Protein AF-A0A0D2PGG8-F1 (afdb_monomer)

Solvent-accessible surface area (backbone atoms only — not comparable to full-atom values): 5293 Å² total; per-residue (Å²): 143,69,63,70,64,54,54,52,51,56,53,47,53,54,51,52,50,52,52,52,49,59,52,43,66,51,53,50,21,53,46,41,22,57,51,31,18,69,74,74,45,81,64,37,60,67,63,11,49,52,49,13,54,52,46,43,52,51,50,54,53,51,47,52,55,51,50,58,52,52,54,63,74,66,60,65,90,70,73,80,76,71,77,77,73,75,87,79,75,93,127

Mean predicted aligned error: 12.14 Å

Sequence (91 aa):
MSTANVDAAAAGGVLATLITFSVSLGVIPIGAYFLSLHYLWAENSTYAAITAVVAANIILVCYIVVSLREDRRGRKPQPPEKARPESKKDK

pLDDT: mean 76.38, std 17.21, range [44.38, 95.81]

Radius of gyration: 21.0 Å; Cα contacts (8 Å, |Δi|>4): 41; chains: 1; bounding box: 36×52×57 Å

Secondary structure (DSSP, 8-state):
--SHHHHHHHHHHHHHHHHHHHHHHHHHHHHHHHHHHHHTSTT-HHHHHHHHHHHHHHHHHHHHHHHHHHHHHH-S-PPP-----------

Foldseek 3Di:
DPPVVVVVVLVVVVVVLVVVLVVCLPPVLVVQLVCCCVPPPVNPNVVSNVRSVVRNVVSVVVSVVVVVVSVVVSDPPDDPPPPPPPDPDDD

Organism: Hypholoma sublateritium (strain FD-334 SS-4) (NCBI:txid945553)

InterPro domains:
  IPR019013 Vacuolar ATPase assembly integral membrane protein Vma21 [PF09446] (14-66)
  IPR019013 Vacuolar ATPase assembly integral membrane protein Vma21 [PTHR31792] (13-82)

Structure (mmCIF, N/CA/C/O backbone):
data_AF-A0A0D2PGG8-F1
#
_entry.id   AF-A0A0D2PGG8-F1
#
loop_
_atom_site.group_PDB
_atom_site.id
_atom_site.type_symbol
_atom_site.label_atom_id
_atom_site.label_alt_id
_atom_site.label_comp_id
_atom_site.label_asym_id
_atom_site.label_entity_id
_atom_site.label_seq_id
_atom_site.pdbx_PDB_ins_code
_atom_site.Cartn_x
_atom_site.Cartn_y
_atom_site.Cartn_z
_atom_site.occupancy
_atom_site.B_iso_or_equiv
_atom_site.auth_seq_id
_atom_site.auth_comp_id
_atom_site.auth_asym_id
_atom_site.auth_atom_id
_atom_site.pdbx_PDB_model_num
ATOM 1 N N . MET A 1 1 ? -12.976 -0.203 37.976 1.00 49.78 1 MET A N 1
ATOM 2 C CA . MET A 1 1 ? -11.603 0.052 37.480 1.00 49.78 1 MET A CA 1
ATOM 3 C C . MET A 1 1 ? -11.309 -0.694 36.162 1.00 49.78 1 MET A C 1
ATOM 5 O O . MET A 1 1 ? -10.199 -1.158 35.970 1.00 49.78 1 MET A O 1
ATOM 9 N N . SER A 1 2 ? -12.280 -0.825 35.240 1.00 51.84 2 SER A N 1
ATOM 10 C CA . SER A 1 2 ? -12.164 -1.7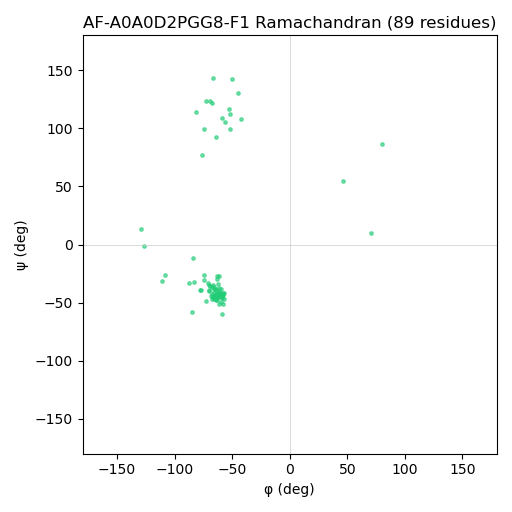17 34.059 1.00 51.84 2 SER A CA 1
ATOM 11 C C . SER A 1 2 ? -12.434 -1.023 32.710 1.00 51.84 2 SER A C 1
ATOM 13 O O . SER A 1 2 ? -12.320 -1.641 31.662 1.00 51.84 2 SER A O 1
ATOM 15 N N . THR A 1 3 ? -12.763 0.272 32.709 1.00 55.09 3 THR A N 1
ATOM 16 C CA . THR A 1 3 ? -13.079 1.026 31.482 1.00 55.09 3 THR A CA 1
ATOM 17 C C . THR A 1 3 ? -11.833 1.545 30.757 1.00 55.09 3 THR A C 1
ATOM 19 O O . THR A 1 3 ? -11.808 1.524 29.535 1.00 55.09 3 THR A O 1
ATOM 22 N N . ALA A 1 4 ? -10.759 1.894 31.477 1.00 54.38 4 ALA A N 1
ATOM 23 C CA . ALA A 1 4 ? -9.530 2.435 30.879 1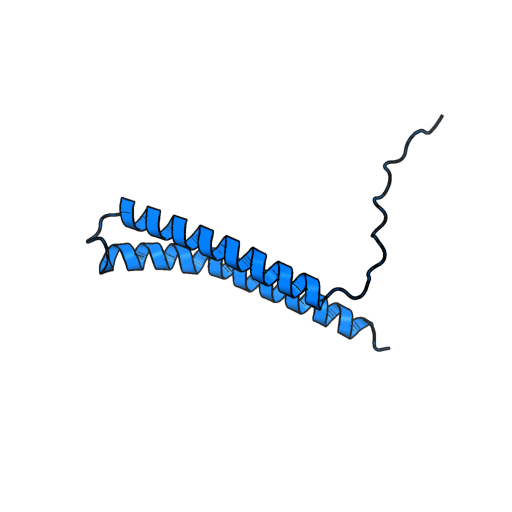.00 54.38 4 ALA A CA 1
ATOM 24 C C . ALA A 1 4 ? -8.821 1.464 29.908 1.00 54.38 4 ALA A C 1
ATOM 26 O O . ALA A 1 4 ? -8.273 1.890 28.894 1.00 54.38 4 ALA A O 1
ATOM 27 N N . ASN A 1 5 ? -8.868 0.154 30.176 1.00 57.59 5 ASN A N 1
ATOM 28 C CA . ASN A 1 5 ? -8.218 -0.850 29.323 1.00 57.59 5 ASN A CA 1
ATOM 29 C C . ASN A 1 5 ? -8.971 -1.091 28.006 1.00 57.59 5 ASN A C 1
ATOM 31 O O . ASN A 1 5 ? -8.365 -1.495 27.018 1.00 57.59 5 ASN A O 1
ATOM 35 N N . VAL A 1 6 ? -10.285 -0.847 27.982 1.00 57.47 6 VAL A N 1
ATOM 36 C CA . VAL A 1 6 ? -11.122 -1.065 26.792 1.00 57.47 6 VAL A CA 1
ATOM 37 C C . VAL A 1 6 ? -10.923 0.067 25.782 1.00 57.47 6 VAL A C 1
ATOM 39 O O . VAL A 1 6 ? -10.805 -0.208 24.591 1.00 57.47 6 VAL A O 1
ATOM 42 N N . ASP A 1 7 ? -10.800 1.313 26.249 1.00 57.59 7 ASP A N 1
ATOM 43 C CA . ASP A 1 7 ? -10.462 2.465 25.400 1.00 57.59 7 ASP A CA 1
ATOM 44 C C . ASP A 1 7 ? -9.044 2.360 24.821 1.00 57.59 7 ASP A C 1
ATOM 46 O O . ASP A 1 7 ? -8.844 2.599 23.632 1.00 57.59 7 ASP A O 1
ATOM 50 N N . ALA A 1 8 ? -8.066 1.912 25.618 1.00 59.38 8 ALA A N 1
ATOM 51 C CA . ALA A 1 8 ? -6.706 1.670 25.135 1.00 59.38 8 ALA A CA 1
ATOM 52 C C . ALA A 1 8 ? -6.648 0.552 24.076 1.00 59.38 8 ALA A C 1
ATOM 54 O O . ALA A 1 8 ? -5.917 0.670 23.093 1.00 59.38 8 ALA A O 1
ATOM 55 N N . ALA A 1 9 ? -7.444 -0.510 24.235 1.00 56.50 9 ALA A N 1
ATOM 56 C CA . ALA A 1 9 ? -7.532 -1.596 23.260 1.00 56.50 9 ALA A CA 1
ATOM 57 C C . ALA A 1 9 ? -8.228 -1.163 21.955 1.00 56.50 9 ALA A C 1
ATOM 59 O O . ALA A 1 9 ? -7.771 -1.522 20.871 1.00 56.50 9 ALA A O 1
ATOM 60 N N . ALA A 1 10 ? -9.295 -0.362 22.045 1.00 61.00 10 ALA A N 1
ATOM 61 C CA . ALA A 1 10 ? -9.991 0.186 20.880 1.00 61.00 10 ALA A CA 1
ATOM 62 C C . ALA A 1 10 ? -9.124 1.202 20.111 1.00 61.00 10 ALA A C 1
ATOM 64 O O . ALA A 1 10 ? -9.042 1.140 18.886 1.00 61.00 10 ALA A O 1
ATOM 65 N N . ALA A 1 11 ? -8.419 2.089 20.821 1.00 65.00 11 ALA A N 1
ATOM 66 C CA . ALA A 1 11 ? -7.455 3.013 20.222 1.00 65.00 11 ALA A CA 1
ATOM 67 C C . ALA A 1 11 ? -6.236 2.277 19.631 1.00 65.00 11 ALA A C 1
ATOM 69 O O . ALA A 1 11 ? -5.714 2.673 18.588 1.00 65.00 11 ALA A O 1
ATOM 70 N N . GLY A 1 12 ? -5.810 1.180 20.265 1.00 74.50 12 GLY A N 1
ATOM 71 C CA . GLY A 1 12 ? -4.703 0.346 19.802 1.00 74.50 12 GLY A CA 1
ATOM 72 C C . GLY A 1 12 ? -4.967 -0.330 18.454 1.00 74.50 12 GLY A C 1
ATOM 73 O O . GLY A 1 12 ? -4.065 -0.368 17.619 1.00 74.50 12 GLY A O 1
ATOM 74 N N . GLY A 1 13 ? -6.194 -0.809 18.208 1.00 80.38 13 GLY A N 1
ATOM 75 C CA . GLY A 1 13 ? -6.578 -1.432 16.930 1.00 80.38 13 GLY A CA 1
ATOM 76 C C . GLY A 1 13 ? -6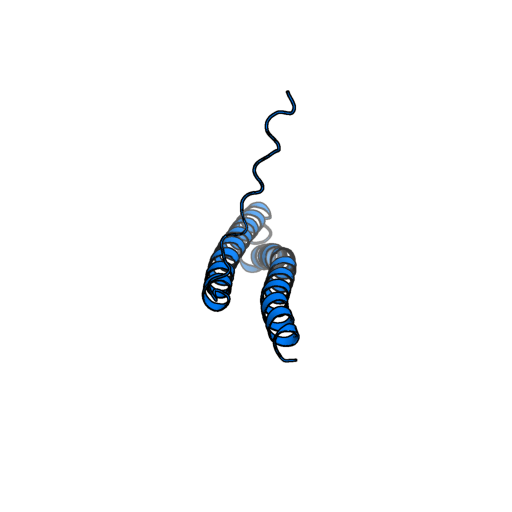.510 -0.464 15.743 1.00 80.38 13 GLY A C 1
ATOM 77 O O . GLY A 1 13 ? -5.857 -0.743 14.731 1.00 80.38 13 GLY A O 1
ATOM 78 N N . VAL A 1 14 ? -7.077 0.736 15.915 1.00 83.38 14 VAL A N 1
ATOM 79 C CA . VAL A 1 14 ? -7.044 1.790 14.889 1.00 83.38 14 VAL A CA 1
ATOM 80 C C . VAL A 1 14 ? -5.609 2.240 14.621 1.00 83.38 14 VAL A C 1
ATOM 82 O O . VAL A 1 14 ? -5.200 2.334 13.464 1.00 83.38 14 VAL A O 1
ATOM 85 N N . LEU A 1 15 ? -4.811 2.466 15.670 1.00 86.12 15 LEU A N 1
ATOM 86 C CA . LEU A 1 15 ? -3.411 2.869 15.523 1.00 86.12 15 LEU A CA 1
ATOM 87 C C . LEU A 1 15 ? -2.584 1.803 14.789 1.00 86.12 15 LEU A C 1
ATOM 89 O O . LEU A 1 15 ? -1.822 2.137 13.882 1.00 86.12 15 LEU A O 1
ATOM 93 N N . ALA A 1 16 ? -2.761 0.523 15.130 1.00 85.56 16 ALA A N 1
ATOM 94 C CA . ALA A 1 16 ? -2.092 -0.579 14.443 1.00 85.56 16 ALA A CA 1
ATOM 95 C C . ALA A 1 16 ? -2.479 -0.643 12.956 1.00 85.56 16 ALA A C 1
ATOM 97 O O . ALA A 1 16 ? -1.613 -0.838 12.098 1.00 85.56 16 ALA A O 1
ATOM 98 N N . THR A 1 17 ? -3.757 -0.413 12.643 1.00 85.69 17 THR A N 1
ATOM 99 C CA . THR A 1 17 ? -4.264 -0.331 11.267 1.00 85.69 17 THR A CA 1
ATOM 100 C C . THR A 1 17 ? -3.599 0.820 10.513 1.00 85.69 17 THR A C 1
ATOM 102 O O . THR A 1 17 ? -3.016 0.599 9.453 1.00 85.69 17 THR A O 1
ATOM 105 N N . LEU A 1 18 ? -3.587 2.029 11.081 1.00 89.69 18 LEU A N 1
ATOM 106 C CA . LEU A 1 18 ? -2.960 3.204 10.469 1.00 89.69 18 LEU A CA 1
ATOM 107 C C . LEU A 1 18 ? -1.466 2.994 10.192 1.00 89.69 18 LEU A C 1
ATOM 109 O O . LEU A 1 18 ? -1.005 3.287 9.091 1.00 89.69 18 LEU A O 1
ATOM 113 N N . ILE A 1 19 ? -0.718 2.442 11.152 1.00 91.44 19 ILE A N 1
ATOM 114 C CA . ILE A 1 19 ? 0.713 2.149 10.979 1.00 91.44 19 ILE A CA 1
ATOM 115 C C . ILE A 1 19 ? 0.918 1.116 9.865 1.00 91.44 19 ILE A C 1
ATOM 117 O O . ILE A 1 19 ? 1.733 1.329 8.967 1.00 91.44 19 ILE A O 1
ATOM 121 N N . THR A 1 20 ? 0.148 0.024 9.879 1.00 91.06 20 THR A N 1
ATOM 122 C CA . THR A 1 20 ? 0.235 -1.035 8.861 1.00 91.06 20 THR A CA 1
ATOM 123 C C . THR A 1 20 ? -0.034 -0.484 7.463 1.00 91.06 20 THR A C 1
ATOM 125 O O . THR A 1 20 ? 0.712 -0.776 6.525 1.00 91.06 20 THR A O 1
ATOM 128 N N . PHE A 1 21 ? -1.059 0.357 7.311 1.00 91.88 21 PHE A N 1
ATOM 129 C CA . PHE A 1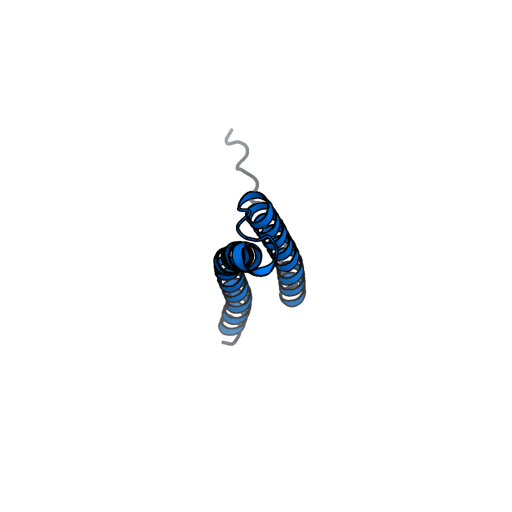 21 ? -1.378 0.980 6.030 1.00 91.88 21 PHE A CA 1
ATOM 130 C C . PHE A 1 21 ? -0.345 2.018 5.605 1.00 91.88 21 PHE A C 1
ATOM 132 O O . PHE A 1 21 ? 0.022 2.043 4.434 1.00 91.88 21 PHE A O 1
ATOM 139 N N . SER A 1 22 ? 0.179 2.814 6.539 1.00 92.75 22 SER A N 1
ATOM 140 C CA . SER A 1 22 ? 1.238 3.782 6.252 1.00 92.75 22 SER A CA 1
ATOM 141 C C . SER A 1 22 ? 2.489 3.102 5.698 1.00 92.75 22 SER A C 1
ATOM 143 O O . SER A 1 22 ? 3.056 3.573 4.716 1.00 92.75 22 SER A O 1
ATOM 145 N N . VAL A 1 23 ? 2.907 1.977 6.287 1.00 95.06 23 VAL A N 1
ATOM 146 C CA . VAL A 1 23 ? 4.046 1.196 5.779 1.00 95.06 23 VAL A CA 1
ATOM 147 C C . VAL A 1 23 ? 3.702 0.558 4.433 1.00 95.06 23 VAL A C 1
ATOM 149 O O . VAL A 1 23 ? 4.492 0.632 3.492 1.00 95.06 23 VAL A O 1
ATOM 152 N N . SER A 1 24 ? 2.504 -0.020 4.309 1.00 94.25 24 SER A N 1
ATOM 153 C CA . SER A 1 24 ? 2.051 -0.674 3.075 1.00 94.25 24 SER A CA 1
ATOM 154 C C . SER A 1 24 ? 2.021 0.284 1.884 1.00 94.25 24 SER A C 1
ATOM 156 O O . SER A 1 24 ? 2.416 -0.108 0.790 1.00 94.25 24 SER A O 1
ATOM 158 N N . LEU A 1 25 ? 1.614 1.542 2.092 1.00 92.50 25 LEU A N 1
ATOM 159 C CA . LEU A 1 25 ? 1.550 2.568 1.049 1.00 92.50 25 LEU A CA 1
ATOM 160 C C . LEU A 1 25 ? 2.928 2.904 0.456 1.00 92.50 25 LEU A C 1
ATOM 162 O O . LEU A 1 25 ? 3.013 3.319 -0.694 1.00 92.50 25 LEU A O 1
ATOM 166 N N . GLY A 1 26 ? 4.005 2.715 1.220 1.00 92.25 26 GLY A N 1
ATOM 167 C CA . GLY A 1 26 ? 5.369 2.817 0.708 1.00 92.25 26 GLY A CA 1
ATOM 168 C C . GLY A 1 26 ? 5.825 1.507 0.076 1.00 92.25 26 GLY A C 1
ATOM 169 O O . GLY A 1 26 ? 6.173 1.457 -1.099 1.00 92.25 26 GLY A O 1
ATOM 170 N N . VAL A 1 27 ? 5.800 0.421 0.848 1.00 95.12 27 VAL A N 1
ATOM 171 C CA . VAL A 1 27 ? 6.448 -0.841 0.463 1.00 95.12 27 VAL A CA 1
ATOM 172 C C . VAL A 1 27 ? 5.783 -1.491 -0.748 1.00 95.12 27 VAL A C 1
ATOM 174 O O . VAL A 1 27 ? 6.482 -1.943 -1.652 1.00 95.12 27 VAL A O 1
ATOM 177 N N . ILE A 1 28 ? 4.450 -1.539 -0.800 1.00 94.38 28 ILE A N 1
ATOM 178 C CA . ILE A 1 28 ? 3.746 -2.283 -1.852 1.00 94.38 28 ILE A CA 1
ATOM 179 C C . ILE A 1 28 ? 3.833 -1.579 -3.214 1.00 94.38 28 ILE A C 1
ATOM 181 O O . ILE A 1 28 ? 4.191 -2.259 -4.171 1.00 94.38 28 ILE A O 1
ATOM 185 N N . PRO A 1 29 ? 3.567 -0.265 -3.369 1.00 92.75 29 PRO A N 1
ATOM 186 C CA . PRO A 1 29 ? 3.683 0.395 -4.672 1.00 92.75 29 PRO A CA 1
ATOM 187 C C . PRO A 1 29 ? 5.123 0.429 -5.183 1.00 92.75 29 PRO A C 1
ATOM 189 O O . PRO A 1 29 ? 5.356 0.201 -6.368 1.00 92.75 29 PRO A O 1
ATOM 192 N N . ILE A 1 30 ? 6.094 0.641 -4.288 1.00 93.62 30 ILE A N 1
ATOM 193 C CA . ILE A 1 30 ? 7.520 0.590 -4.633 1.00 93.62 30 ILE A CA 1
ATOM 194 C C . ILE A 1 30 ? 7.904 -0.832 -5.063 1.00 93.62 30 ILE A C 1
ATOM 196 O O . ILE A 1 30 ? 8.530 -1.018 -6.104 1.00 93.62 30 ILE A O 1
ATOM 200 N N . GLY A 1 31 ? 7.479 -1.851 -4.314 1.00 91.19 31 GLY A N 1
ATOM 201 C CA . GLY A 1 31 ? 7.691 -3.250 -4.679 1.00 91.19 31 GLY A CA 1
ATOM 202 C C . GLY A 1 31 ? 7.045 -3.605 -6.020 1.00 91.19 31 GLY A C 1
ATOM 203 O O . GLY A 1 31 ? 7.692 -4.208 -6.869 1.00 91.19 31 GLY A O 1
ATOM 204 N N . ALA A 1 32 ? 5.804 -3.172 -6.252 1.00 89.88 32 ALA A N 1
ATOM 205 C CA . ALA A 1 32 ? 5.087 -3.375 -7.509 1.00 89.88 32 ALA A CA 1
ATOM 206 C C . ALA A 1 32 ? 5.798 -2.705 -8.694 1.00 89.88 32 ALA A C 1
ATOM 208 O O . ALA A 1 32 ? 5.858 -3.294 -9.775 1.00 89.88 32 ALA A O 1
ATOM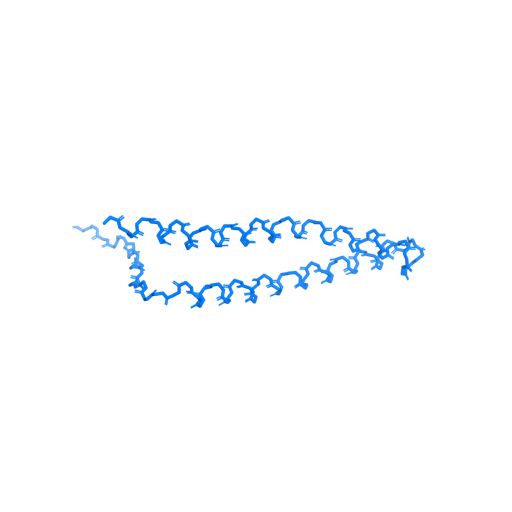 209 N N . TYR A 1 33 ? 6.388 -1.521 -8.496 1.00 88.31 33 TYR A N 1
ATOM 210 C CA . TYR A 1 33 ? 7.215 -0.862 -9.505 1.00 88.31 33 TYR A CA 1
ATOM 211 C C . TYR A 1 33 ? 8.406 -1.739 -9.903 1.00 88.31 33 TYR A C 1
ATOM 213 O O . TYR A 1 33 ? 8.508 -2.144 -11.057 1.00 88.31 33 TYR A O 1
ATOM 221 N N . PHE A 1 34 ? 9.277 -2.090 -8.953 1.00 86.88 34 PHE A N 1
ATOM 222 C CA . PHE A 1 34 ? 10.502 -2.833 -9.264 1.00 86.88 34 PHE A CA 1
ATOM 223 C C . PHE A 1 34 ? 10.227 -4.261 -9.748 1.00 86.88 34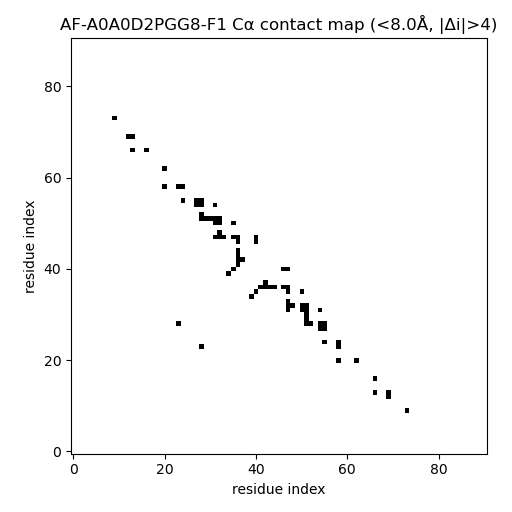 PHE A C 1
ATOM 225 O O . PHE A 1 34 ? 10.895 -4.741 -10.663 1.00 86.88 34 PHE A O 1
ATOM 232 N N . LEU A 1 35 ? 9.211 -4.924 -9.189 1.00 86.75 35 LEU A N 1
ATOM 233 C CA . LEU A 1 35 ? 8.820 -6.267 -9.606 1.00 86.75 35 LEU A CA 1
ATOM 234 C C . LEU A 1 35 ? 8.269 -6.270 -11.037 1.00 86.75 35 LEU A C 1
ATOM 236 O O . LEU A 1 35 ? 8.656 -7.110 -11.848 1.00 86.75 35 LEU A O 1
ATOM 240 N N . SER A 1 36 ? 7.393 -5.315 -11.371 1.00 81.25 36 SER A N 1
ATOM 241 C CA . SER A 1 36 ? 6.836 -5.216 -12.724 1.00 81.25 36 SER A CA 1
ATOM 242 C C . SER A 1 36 ? 7.879 -4.767 -13.751 1.00 81.25 36 SER A C 1
ATOM 244 O O . SER A 1 36 ? 7.878 -5.280 -14.871 1.00 81.25 36 SER A O 1
ATOM 246 N N . LEU A 1 37 ? 8.810 -3.891 -13.364 1.00 81.81 37 LEU A N 1
ATOM 247 C CA . LEU A 1 37 ? 9.914 -3.443 -14.210 1.00 81.81 37 LEU A CA 1
ATOM 248 C C . LEU A 1 37 ? 10.777 -4.617 -14.690 1.00 81.81 37 LEU A C 1
ATOM 250 O O . LEU A 1 37 ? 11.124 -4.677 -15.869 1.00 81.81 37 LEU A O 1
ATOM 254 N N . HIS A 1 38 ? 11.087 -5.558 -13.793 1.00 73.88 38 HIS A N 1
ATOM 255 C CA . HIS A 1 38 ? 11.985 -6.670 -14.098 1.00 73.88 38 HIS A CA 1
ATOM 256 C C . HIS A 1 38 ? 11.273 -7.886 -14.713 1.00 73.88 38 HIS A C 1
ATOM 258 O O . HIS A 1 38 ? 11.859 -8.571 -15.545 1.00 73.88 38 HIS A O 1
ATOM 264 N N . TYR A 1 39 ? 10.018 -8.161 -14.332 1.00 70.50 39 TYR A N 1
ATOM 265 C CA . TYR A 1 39 ? 9.349 -9.421 -14.688 1.00 70.50 39 TYR A CA 1
ATOM 266 C C . TYR A 1 39 ? 8.239 -9.290 -15.740 1.00 70.50 39 TYR A C 1
ATOM 268 O O . TYR A 1 39 ? 7.939 -10.261 -16.429 1.00 70.50 39 TYR A O 1
ATOM 276 N N . LEU A 1 40 ? 7.602 -8.1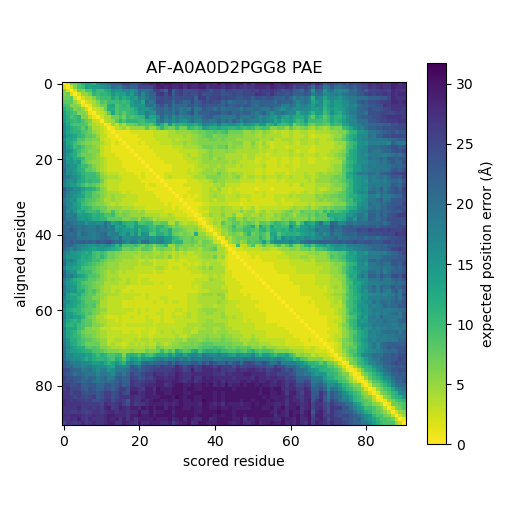19 -15.860 1.00 72.12 40 LEU A N 1
ATOM 277 C CA . LEU A 1 40 ? 6.397 -7.949 -16.686 1.00 72.12 40 LEU A CA 1
ATOM 278 C C . LEU A 1 40 ? 6.626 -7.097 -17.938 1.00 72.12 40 LEU A C 1
ATOM 280 O O . LEU A 1 40 ? 5.977 -7.336 -18.951 1.00 72.12 40 LEU A O 1
ATOM 284 N N . TRP A 1 41 ? 7.533 -6.117 -17.881 1.00 75.38 41 TRP A N 1
ATOM 285 C CA . TRP A 1 41 ? 7.609 -5.069 -18.909 1.00 75.38 41 TRP A CA 1
ATOM 286 C C . TRP A 1 41 ? 9.008 -4.841 -19.500 1.00 75.38 41 TRP A C 1
ATOM 288 O O . TRP A 1 41 ? 9.203 -3.832 -20.175 1.00 75.38 41 TRP A O 1
ATOM 298 N N . ALA A 1 42 ? 9.960 -5.758 -19.267 1.00 68.00 42 ALA A N 1
ATOM 299 C CA . ALA A 1 42 ? 11.315 -5.732 -19.839 1.00 68.00 42 ALA A CA 1
ATOM 300 C C . ALA A 1 42 ? 11.986 -4.342 -19.754 1.00 68.00 42 ALA A C 1
ATOM 302 O O . ALA A 1 42 ? 12.394 -3.772 -20.762 1.00 68.00 42 ALA A O 1
ATOM 303 N N . GLU A 1 43 ? 12.047 -3.783 -18.541 1.00 72.44 43 GLU A N 1
ATOM 304 C CA . GLU A 1 43 ? 12.636 -2.470 -18.223 1.00 72.44 43 GLU A CA 1
ATOM 305 C C . GLU A 1 43 ? 11.880 -1.225 -18.721 1.00 72.44 43 GLU A C 1
ATOM 307 O O . GLU A 1 43 ? 12.366 -0.101 -18.571 1.00 72.44 43 GLU A O 1
ATOM 312 N N . ASN A 1 44 ? 10.649 -1.357 -19.226 1.00 81.75 44 ASN A N 1
ATOM 313 C CA . ASN A 1 44 ? 9.843 -0.176 -19.533 1.00 81.75 44 ASN A CA 1
ATOM 314 C C . ASN A 1 44 ? 9.288 0.484 -18.254 1.00 81.75 44 ASN A C 1
ATOM 316 O O . ASN A 1 44 ? 8.260 0.081 -17.698 1.00 81.75 44 ASN A O 1
ATOM 320 N N . SER A 1 45 ? 9.965 1.547 -17.814 1.00 84.06 45 SER A N 1
ATOM 321 C CA . SER A 1 45 ? 9.638 2.295 -16.595 1.00 84.06 45 SER A CA 1
ATOM 322 C C . SER A 1 45 ? 8.255 2.947 -16.613 1.00 84.06 45 SER A C 1
ATOM 324 O O . SER A 1 45 ? 7.647 3.103 -15.555 1.00 84.06 45 SER A O 1
ATOM 326 N N . THR A 1 46 ? 7.710 3.284 -17.787 1.00 88.19 46 THR A N 1
ATOM 327 C CA . THR A 1 46 ? 6.379 3.896 -17.891 1.00 88.19 46 THR A CA 1
ATOM 328 C C . THR A 1 46 ? 5.286 2.910 -17.486 1.00 88.19 46 THR A C 1
ATOM 330 O O . THR A 1 46 ? 4.434 3.240 -16.662 1.00 88.19 46 THR A O 1
ATOM 333 N N . TYR A 1 47 ? 5.328 1.678 -17.994 1.00 86.94 47 TYR A N 1
ATOM 334 C CA . TYR A 1 47 ? 4.337 0.663 -17.623 1.00 86.94 47 TYR A CA 1
ATOM 335 C C . TYR A 1 47 ? 4.506 0.175 -16.179 1.00 86.94 47 TYR A C 1
ATOM 337 O O . TYR A 1 47 ? 3.513 -0.078 -15.486 1.00 86.94 47 TYR A O 1
ATOM 345 N N . ALA A 1 48 ? 5.746 0.119 -15.686 1.00 87.62 48 ALA A N 1
ATOM 346 C CA . ALA A 1 48 ? 6.015 -0.174 -14.283 1.00 87.62 48 ALA A CA 1
ATOM 347 C C . ALA A 1 48 ? 5.442 0.908 -13.349 1.00 87.62 48 ALA A C 1
ATOM 349 O O . ALA A 1 48 ? 4.807 0.594 -12.340 1.00 87.62 48 ALA A O 1
ATOM 350 N N . ALA A 1 49 ? 5.587 2.187 -13.713 1.00 88.12 49 ALA A N 1
ATOM 351 C CA . ALA A 1 49 ? 5.006 3.303 -12.969 1.00 88.12 49 ALA A CA 1
ATOM 352 C C . ALA A 1 49 ? 3.471 3.242 -12.951 1.00 88.12 49 ALA A C 1
ATOM 354 O O . ALA A 1 49 ? 2.867 3.399 -11.891 1.00 88.12 49 ALA A O 1
ATOM 355 N N . ILE A 1 50 ? 2.833 2.938 -14.087 1.00 91.75 50 ILE A N 1
ATOM 356 C CA . ILE A 1 50 ? 1.373 2.753 -14.155 1.00 91.75 50 ILE A CA 1
ATOM 357 C C . ILE A 1 50 ? 0.933 1.623 -13.214 1.00 91.75 50 ILE A C 1
ATOM 359 O O . ILE A 1 50 ? -0.015 1.789 -12.448 1.00 91.75 50 ILE A O 1
ATOM 363 N N . THR A 1 51 ? 1.656 0.501 -13.207 1.00 88.25 51 THR A N 1
ATOM 364 C CA . THR A 1 51 ? 1.372 -0.637 -12.318 1.00 88.25 51 THR A CA 1
ATOM 365 C C . THR A 1 51 ? 1.475 -0.243 -10.841 1.00 88.25 51 THR A C 1
ATOM 367 O O . THR A 1 51 ? 0.610 -0.603 -10.043 1.00 88.25 51 THR A O 1
ATOM 370 N N . ALA A 1 52 ? 2.483 0.550 -10.473 1.00 92.50 52 ALA A N 1
ATOM 371 C CA . ALA A 1 52 ? 2.653 1.054 -9.112 1.00 92.50 52 ALA A CA 1
ATOM 372 C C . ALA A 1 52 ? 1.511 1.989 -8.682 1.00 92.50 52 ALA A C 1
ATOM 374 O O . ALA A 1 52 ? 0.989 1.862 -7.573 1.00 92.50 52 ALA A O 1
ATOM 375 N N . VAL A 1 53 ? 1.073 2.890 -9.569 1.00 94.50 53 VAL A N 1
ATOM 376 C CA . VAL A 1 53 ? -0.072 3.780 -9.312 1.00 94.50 53 VAL A CA 1
ATOM 377 C C . VAL A 1 53 ? -1.355 2.971 -9.127 1.00 94.50 53 VAL A C 1
ATOM 379 O O . VAL A 1 53 ? -2.123 3.232 -8.200 1.00 94.50 53 VAL A O 1
ATOM 382 N N . VAL A 1 54 ? -1.586 1.954 -9.960 1.00 94.06 54 VAL A N 1
ATOM 383 C CA . VAL A 1 54 ? -2.737 1.053 -9.804 1.00 94.06 54 VAL A CA 1
ATOM 384 C C . VAL A 1 54 ? -2.667 0.314 -8.464 1.00 94.06 54 VAL A C 1
ATOM 386 O O . VAL A 1 54 ? -3.656 0.299 -7.731 1.00 94.06 54 VAL A O 1
ATOM 389 N N . ALA A 1 55 ? -1.500 -0.214 -8.084 1.00 92.88 55 ALA A N 1
ATOM 390 C CA . ALA A 1 55 ? -1.300 -0.869 -6.791 1.00 92.88 55 ALA A CA 1
ATOM 391 C C . ALA A 1 55 ? -1.595 0.070 -5.605 1.00 92.88 55 ALA A C 1
ATOM 393 O O . ALA A 1 55 ? -2.282 -0.328 -4.665 1.00 92.88 55 ALA A O 1
ATOM 394 N N . ALA A 1 56 ? -1.155 1.331 -5.663 1.00 94.38 56 ALA A N 1
ATOM 395 C CA . ALA A 1 56 ? -1.439 2.324 -4.625 1.00 94.38 56 ALA A CA 1
ATOM 396 C C . ALA A 1 56 ? -2.947 2.591 -4.463 1.00 94.38 56 ALA A C 1
ATOM 398 O O . ALA A 1 56 ? -3.452 2.642 -3.340 1.00 94.38 56 ALA A O 1
ATOM 399 N N . ASN A 1 57 ? -3.686 2.692 -5.571 1.00 95.81 57 ASN A N 1
ATOM 400 C CA . ASN A 1 57 ? -5.140 2.871 -5.535 1.00 95.81 57 ASN A CA 1
ATOM 401 C C . ASN A 1 57 ? -5.859 1.647 -4.945 1.00 95.81 57 ASN A C 1
ATOM 403 O O . ASN A 1 57 ? -6.818 1.801 -4.190 1.00 95.81 57 ASN A O 1
ATOM 407 N N . ILE A 1 58 ? -5.373 0.433 -5.219 1.00 94.94 58 ILE A N 1
ATOM 408 C CA . ILE A 1 58 ? -5.903 -0.791 -4.601 1.00 94.94 58 ILE A CA 1
ATOM 409 C C . ILE A 1 58 ? -5.709 -0.753 -3.079 1.00 94.94 58 ILE A C 1
ATOM 411 O O . ILE A 1 58 ? -6.647 -1.042 -2.336 1.00 94.94 58 ILE A O 1
ATOM 415 N N . ILE A 1 59 ? -4.528 -0.349 -2.596 1.00 93.69 59 ILE A N 1
ATOM 416 C CA . ILE A 1 59 ? -4.257 -0.218 -1.153 1.00 93.69 59 ILE A CA 1
ATOM 417 C C . ILE A 1 59 ? -5.187 0.811 -0.515 1.00 93.69 59 ILE A C 1
ATOM 419 O O . ILE A 1 59 ? -5.717 0.553 0.564 1.00 93.69 59 ILE A O 1
ATOM 423 N N . LEU A 1 60 ? -5.417 1.946 -1.180 1.00 92.94 60 LEU A N 1
ATOM 424 C CA . LEU A 1 60 ? -6.333 2.977 -0.697 1.00 92.94 60 LEU A CA 1
ATOM 425 C C . LEU A 1 60 ? -7.752 2.421 -0.510 1.00 92.94 60 LEU A C 1
ATOM 427 O O . LEU A 1 60 ? -8.369 2.633 0.532 1.00 92.94 60 LEU A O 1
ATOM 431 N N . VAL A 1 61 ? -8.259 1.663 -1.485 1.00 95.19 61 VAL A N 1
ATOM 432 C CA . VAL A 1 61 ? -9.574 1.016 -1.375 1.00 95.19 61 VAL A CA 1
ATOM 433 C C . VAL A 1 61 ? -9.584 -0.019 -0.245 1.00 95.19 61 VAL A C 1
ATOM 435 O O . VAL A 1 61 ? -10.512 -0.029 0.565 1.00 95.19 61 VAL A O 1
ATOM 438 N N . CYS A 1 62 ? -8.542 -0.847 -0.130 1.00 93.00 62 CYS A N 1
ATOM 439 C CA . CYS A 1 62 ? -8.393 -1.796 0.976 1.00 93.00 62 CYS A CA 1
ATOM 440 C C . CYS A 1 62 ? -8.395 -1.099 2.344 1.00 93.00 62 CYS A C 1
ATOM 442 O O . CYS A 1 62 ? -9.061 -1.583 3.259 1.00 93.00 62 CYS A O 1
ATOM 444 N N . TYR A 1 63 ? -7.712 0.041 2.478 1.00 91.19 63 TYR A N 1
ATOM 445 C CA . TYR A 1 63 ? -7.717 0.858 3.693 1.00 91.19 63 TYR A CA 1
ATOM 446 C C . TYR A 1 63 ? -9.124 1.295 4.056 1.00 91.19 63 TYR A C 1
ATOM 448 O O . TYR A 1 63 ? -9.572 1.039 5.168 1.00 91.19 63 TYR A O 1
ATOM 456 N N . ILE A 1 64 ? -9.850 1.876 3.102 1.00 91.19 64 ILE A N 1
ATOM 457 C CA . ILE A 1 64 ? -11.221 2.333 3.329 1.00 91.19 64 ILE A CA 1
ATOM 458 C C . ILE A 1 64 ? -12.094 1.168 3.807 1.00 91.19 64 ILE A C 1
ATOM 460 O O . ILE A 1 64 ? -12.802 1.296 4.801 1.00 91.19 64 ILE A O 1
ATOM 464 N N . VAL A 1 65 ? -12.021 0.005 3.153 1.00 92.81 65 VAL A N 1
ATOM 465 C CA . VAL A 1 65 ? -12.820 -1.167 3.544 1.00 92.81 65 VAL A CA 1
ATOM 466 C C . VAL A 1 65 ? -12.455 -1.663 4.943 1.00 92.81 65 VAL A C 1
ATOM 468 O O . VAL A 1 65 ? -13.354 -1.971 5.727 1.00 92.81 65 VAL A O 1
ATOM 471 N N . VAL A 1 66 ? -11.165 -1.759 5.275 1.00 90.25 66 VAL A N 1
ATOM 472 C CA . VAL A 1 66 ? -10.716 -2.207 6.601 1.00 90.25 66 VAL A CA 1
ATOM 473 C C . VAL A 1 66 ? -11.127 -1.205 7.677 1.00 90.25 66 VAL A C 1
ATOM 475 O O . VAL A 1 66 ? -11.745 -1.619 8.655 1.00 90.25 66 VAL A O 1
ATOM 478 N N . SER A 1 67 ? -10.904 0.091 7.460 1.00 87.94 67 SER A N 1
ATOM 479 C CA . SER A 1 67 ? -11.313 1.152 8.384 1.00 87.94 67 SER A CA 1
ATOM 480 C C . SER A 1 67 ? -12.820 1.155 8.614 1.00 87.94 67 SER A C 1
ATOM 482 O O . SER A 1 67 ? -13.263 1.171 9.755 1.00 87.94 67 SER A O 1
ATOM 484 N N . LEU A 1 68 ? -13.633 0.988 7.566 1.00 88.25 68 LEU A N 1
ATOM 485 C CA . LEU A 1 68 ? -15.088 0.887 7.721 1.00 88.25 68 LEU A CA 1
ATOM 486 C C . LEU A 1 68 ? -15.524 -0.347 8.530 1.00 88.25 68 LEU A C 1
ATOM 488 O O . LEU A 1 68 ? -16.581 -0.330 9.167 1.00 88.25 68 LEU A O 1
ATOM 492 N N . ARG A 1 69 ? -14.760 -1.446 8.495 1.00 86.88 69 ARG A N 1
ATOM 493 C CA . ARG A 1 69 ? -15.035 -2.642 9.312 1.00 86.88 69 ARG A CA 1
ATOM 494 C C . ARG A 1 69 ? -14.586 -2.445 10.758 1.00 86.88 69 ARG A C 1
ATOM 496 O O . ARG A 1 69 ? -15.305 -2.884 11.655 1.00 86.88 69 ARG A O 1
ATOM 503 N N . GLU A 1 70 ? -13.450 -1.792 10.970 1.00 82.75 70 GLU A N 1
ATOM 504 C CA . GLU A 1 70 ? -12.932 -1.389 12.282 1.00 82.75 70 GLU A CA 1
ATOM 505 C C . GLU A 1 70 ? -13.930 -0.445 12.984 1.00 82.75 70 GLU A C 1
ATOM 507 O O . GLU A 1 70 ? -14.385 -0.736 14.092 1.00 82.75 70 GLU A O 1
ATOM 512 N N . ASP A 1 71 ? -14.400 0.592 12.280 1.00 78.94 71 ASP A N 1
ATOM 513 C CA . ASP A 1 71 ? -15.379 1.577 12.762 1.00 78.94 71 ASP A CA 1
ATOM 514 C C . ASP A 1 71 ? -16.683 0.917 13.227 1.00 78.94 71 ASP A C 1
ATOM 516 O O . ASP A 1 71 ? -17.250 1.263 14.267 1.00 78.94 71 ASP A O 1
ATOM 520 N N . ARG A 1 72 ? -17.164 -0.080 12.473 1.00 77.88 72 ARG A N 1
ATOM 521 C CA . ARG A 1 72 ? -18.376 -0.838 12.823 1.00 77.88 72 ARG A CA 1
ATOM 522 C C . ARG A 1 72 ? -18.179 -1.720 14.054 1.00 77.88 72 ARG A C 1
ATOM 524 O O . ARG A 1 72 ? -19.121 -1.881 14.824 1.00 77.88 72 ARG A O 1
ATOM 531 N N . ARG A 1 73 ? -16.988 -2.294 14.246 1.00 69.06 73 ARG A N 1
ATOM 532 C CA . ARG A 1 73 ? -16.656 -3.136 15.410 1.00 69.06 73 ARG A CA 1
ATOM 533 C C . ARG A 1 73 ? -16.455 -2.307 16.682 1.00 69.06 73 ARG A C 1
ATOM 535 O O . ARG A 1 73 ? -16.781 -2.787 17.764 1.00 69.06 73 ARG A O 1
ATOM 542 N N . GLY A 1 74 ? -15.977 -1.068 16.553 1.00 61.28 74 GLY A N 1
ATOM 543 C CA . GLY A 1 74 ? -15.767 -0.131 17.663 1.00 61.28 74 GLY A CA 1
ATOM 544 C C . GLY A 1 74 ? -17.005 0.667 18.095 1.00 61.28 74 GLY A C 1
ATOM 545 O O . GLY A 1 74 ? -16.989 1.297 19.155 1.00 61.28 74 GLY A O 1
ATOM 546 N N . ARG A 1 75 ? -18.104 0.648 17.326 1.00 53.12 75 ARG A N 1
ATOM 547 C CA . ARG A 1 75 ? -19.322 1.415 17.636 1.00 53.12 75 ARG A CA 1
ATOM 548 C C . ARG A 1 75 ? -20.148 0.769 18.759 1.00 53.12 75 ARG A C 1
ATOM 550 O O . ARG A 1 75 ? -21.235 0.246 18.532 1.00 53.12 75 ARG A O 1
ATOM 557 N N . LYS A 1 76 ? -19.706 0.923 20.011 1.00 51.19 76 LYS A N 1
ATOM 558 C CA . LYS A 1 76 ? -20.667 1.266 21.075 1.00 51.19 76 LYS A CA 1
ATOM 559 C C . LYS A 1 76 ? -21.175 2.685 20.780 1.00 51.19 76 LYS A C 1
ATOM 561 O O . LYS A 1 76 ? -20.396 3.484 20.255 1.00 51.19 76 LYS A O 1
ATOM 566 N N . PRO A 1 77 ? -22.456 3.010 21.026 1.00 44.38 77 PRO A N 1
ATOM 567 C CA . PRO A 1 77 ? -23.010 4.319 20.698 1.00 44.38 77 PRO A CA 1
ATOM 568 C C . PRO A 1 77 ? -22.299 5.394 21.525 1.00 44.38 77 PRO A C 1
ATOM 570 O O . PRO A 1 77 ? -22.673 5.670 22.660 1.00 44.38 77 PRO A O 1
ATOM 573 N N . GLN A 1 78 ? -21.243 5.981 20.967 1.00 50.62 78 GLN A N 1
ATOM 574 C CA . GLN A 1 78 ? -20.676 7.212 21.487 1.00 50.62 78 GLN A CA 1
ATOM 575 C C . GLN A 1 78 ? -21.707 8.311 21.203 1.00 50.62 78 GLN A C 1
ATOM 577 O O . GLN A 1 78 ? -22.126 8.445 20.042 1.00 50.62 78 GLN A O 1
ATOM 582 N N . PRO A 1 79 ? -22.176 9.042 22.235 1.00 46.66 79 PRO A N 1
ATOM 583 C CA . PRO A 1 79 ? -23.046 10.191 22.044 1.00 46.66 79 PRO A CA 1
ATOM 584 C C . PRO A 1 79 ? -22.419 11.112 20.999 1.00 46.66 79 PRO A C 1
ATOM 586 O O . PRO A 1 79 ? -21.192 11.223 20.976 1.00 46.66 79 PRO A O 1
ATOM 589 N N . PRO A 1 80 ? -23.218 11.745 20.125 1.00 48.72 80 PRO A N 1
ATOM 590 C CA . PRO A 1 80 ? -22.686 12.661 19.130 1.00 48.72 80 PRO A CA 1
ATOM 591 C C . PRO A 1 80 ? -21.814 13.683 19.852 1.00 48.72 80 PRO A C 1
ATOM 593 O O . PRO A 1 80 ? -22.306 14.417 20.715 1.00 48.72 80 PRO A O 1
ATOM 596 N N . GLU A 1 81 ? -20.516 13.677 19.540 1.00 56.00 81 GLU A N 1
ATOM 597 C CA . GLU A 1 81 ? -19.611 14.735 19.952 1.00 56.00 81 GLU A CA 1
ATOM 598 C C . GLU A 1 81 ? -20.232 16.015 19.417 1.00 56.00 81 GLU A C 1
ATOM 600 O O . GLU A 1 81 ? -20.334 16.221 18.206 1.00 56.00 81 GLU A O 1
ATOM 605 N N . LYS A 1 82 ? -20.813 16.785 20.341 1.00 48.50 82 LYS A N 1
ATOM 606 C CA . LYS A 1 82 ? -21.517 18.018 20.039 1.00 48.50 82 LYS A CA 1
ATOM 607 C C . LYS A 1 82 ? -20.555 18.846 19.207 1.00 48.50 82 LYS A C 1
ATOM 609 O O . LYS A 1 82 ? -19.531 19.288 19.727 1.00 48.50 82 LYS A O 1
ATOM 614 N N . ALA A 1 83 ? -20.899 19.030 17.933 1.00 50.97 83 ALA A N 1
ATOM 615 C CA . ALA A 1 83 ? -20.369 20.095 17.109 1.00 50.97 83 ALA A CA 1
ATOM 616 C C . ALA A 1 83 ? -20.369 21.340 17.991 1.00 50.97 83 ALA A C 1
ATOM 618 O O . ALA A 1 83 ? -21.440 21.806 18.381 1.00 50.97 83 ALA A O 1
ATOM 619 N N . ARG A 1 84 ? -19.182 21.780 18.421 1.00 49.91 84 ARG A N 1
ATOM 620 C CA . ARG A 1 84 ? -19.028 23.008 19.192 1.00 49.91 84 ARG A CA 1
ATOM 621 C C . ARG A 1 84 ? -19.595 24.100 18.287 1.00 49.91 84 ARG A C 1
ATOM 623 O O . ARG A 1 84 ? -18.988 24.354 17.247 1.00 49.91 84 ARG A O 1
ATOM 630 N N . PRO A 1 85 ? -20.766 24.685 18.592 1.00 45.88 85 PRO A N 1
ATOM 631 C CA . PRO A 1 85 ? -21.218 25.818 17.821 1.00 45.88 85 PRO A CA 1
ATOM 632 C C . PRO A 1 85 ? -20.246 26.946 18.146 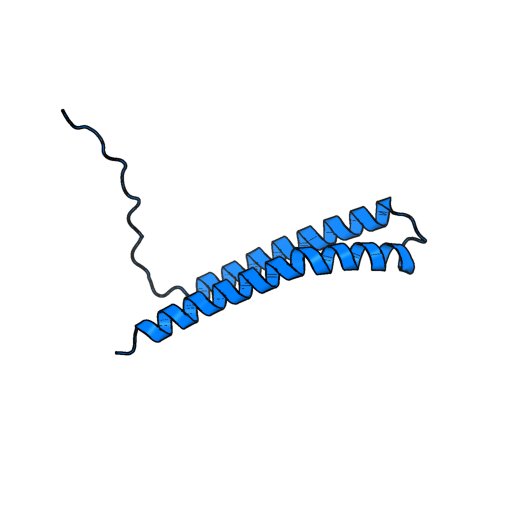1.00 45.88 85 PRO A C 1
ATOM 634 O O . PRO A 1 85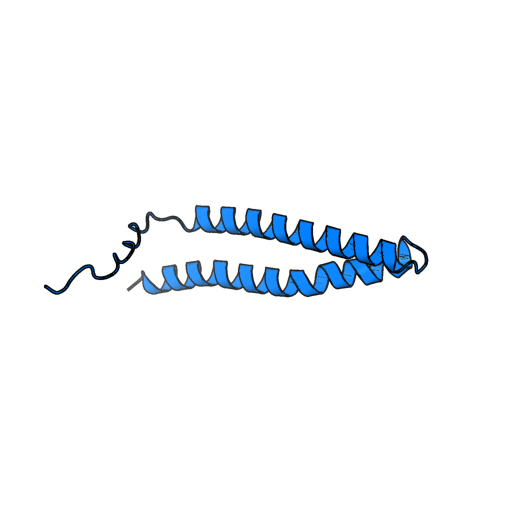 ? -20.050 27.281 19.315 1.00 45.88 85 PRO A O 1
ATOM 637 N N . GLU A 1 86 ? -19.591 27.471 17.115 1.00 53.47 86 GLU A N 1
ATOM 638 C CA . GLU A 1 86 ? -18.819 28.704 17.192 1.00 53.47 86 GLU A CA 1
ATOM 639 C C . GLU A 1 86 ? -19.623 29.764 17.959 1.00 53.47 86 GLU A C 1
ATOM 641 O O . GLU A 1 86 ? -20.809 29.974 17.678 1.00 53.47 86 GLU A O 1
ATOM 646 N N . SER A 1 87 ? -18.987 30.404 18.945 1.00 54.50 87 SER A N 1
ATOM 647 C CA . SER A 1 87 ? -19.562 31.488 19.744 1.00 54.50 87 SER A CA 1
ATOM 648 C C . SER A 1 87 ? -20.136 32.579 18.844 1.00 54.50 87 SER A C 1
ATOM 650 O O . SER A 1 87 ? -19.423 33.462 18.368 1.00 54.50 87 SER A O 1
ATOM 652 N N . LYS A 1 88 ? -21.455 32.560 18.643 1.00 55.38 88 LYS A N 1
ATOM 653 C CA . LYS A 1 88 ? -22.185 33.718 18.141 1.00 55.38 88 LYS A CA 1
ATOM 654 C C . LYS A 1 88 ? -22.456 34.675 19.302 1.00 55.38 88 LYS A C 1
ATOM 656 O O . LYS A 1 88 ? -23.309 34.400 20.137 1.00 55.38 88 LYS A O 1
ATOM 661 N N . LYS A 1 89 ? -21.820 35.845 19.186 1.00 48.34 89 LYS A N 1
ATOM 662 C CA . LYS A 1 89 ? -22.377 37.174 19.485 1.00 48.34 89 LYS A CA 1
ATOM 663 C C . LYS A 1 89 ? -22.415 37.582 20.962 1.00 48.34 89 LYS A C 1
ATOM 665 O O . LYS A 1 89 ? -23.451 37.489 21.609 1.00 48.34 89 LYS A O 1
ATOM 670 N N . ASP A 1 90 ? -21.302 38.148 21.422 1.00 51.28 90 ASP A N 1
ATOM 671 C CA . ASP A 1 90 ? -21.331 39.139 22.499 1.00 51.28 90 ASP A CA 1
ATOM 672 C C . ASP A 1 90 ? -21.913 40.439 21.909 1.00 51.28 90 ASP A C 1
ATOM 674 O O . ASP A 1 90 ? -21.474 40.900 20.848 1.00 51.28 90 ASP A O 1
ATOM 678 N N . LYS A 1 91 ? -22.990 40.935 22.514 1.00 46.62 91 LYS A N 1
ATOM 679 C CA . LYS A 1 91 ? -23.677 42.189 22.193 1.00 46.62 91 LYS A CA 1
ATOM 680 C C . LYS A 1 91 ? -23.674 43.037 23.452 1.00 46.62 91 LYS A C 1
ATOM 682 O O . LYS A 1 91 ? -24.003 42.456 24.507 1.00 46.62 91 LYS A O 1
#